Protein AF-A0A1G2E8I3-F1 (afdb_monomer_lite)

InterPro domains:
  IPR011257 DNA glycosylase [SSF48150] (8-96)
  IPR023170 Helix-hairpin-helix, base-excision DNA repair, C-terminal [G3DSA:1.10.1670.10] (43-93)

Organism: NCBI:txid1801668

Sequence (102 aa):
MLKSHDSGSLAERRERLLELKGIGPETADSIMLYALDKPVFVIDEYTRRLVKKRSLAKNLSYAFLQKLFERNLKKDFRRYQDFHALIVINGKNKTKLSKWKE

Structure (mmCIF, N/CA/C/O backbone):
data_AF-A0A1G2E8I3-F1
#
_entry.id   AF-A0A1G2E8I3-F1
#
loop_
_atom_site.group_PDB
_atom_site.id
_atom_site.type_symbol
_atom_site.label_atom_id
_atom_site.label_alt_id
_atom_site.label_comp_id
_atom_site.label_asym_id
_atom_site.label_entity_id
_atom_site.label_seq_id
_atom_site.pdbx_PDB_ins_code
_atom_site.Cartn_x
_atom_site.Cartn_y
_atom_site.Cartn_z
_atom_site.occupancy
_atom_site.B_iso_or_equiv
_atom_site.auth_seq_id
_atom_site.auth_comp_id
_atom_site.auth_asym_id
_atom_site.auth_atom_id
_atom_site.pdbx_PDB_model_num
ATOM 1 N N . MET A 1 1 ? -19.913 -12.493 17.825 1.00 37.81 1 MET A N 1
ATOM 2 C CA . MET A 1 1 ? -18.654 -12.438 18.596 1.00 37.81 1 MET A CA 1
ATOM 3 C C . MET A 1 1 ? -17.840 -11.258 18.061 1.00 37.81 1 MET A C 1
ATOM 5 O O . MET A 1 1 ? -17.543 -11.250 16.877 1.00 37.81 1 MET A O 1
ATOM 9 N N . LEU A 1 2 ? -17.673 -10.217 18.890 1.00 44.97 2 LEU A N 1
ATOM 10 C CA . LEU A 1 2 ? -16.914 -8.962 18.699 1.00 44.97 2 LEU A CA 1
ATOM 11 C C . LEU A 1 2 ? -17.003 -8.254 17.326 1.00 44.97 2 LEU A C 1
ATOM 13 O O . LEU A 1 2 ? -16.050 -8.232 16.559 1.00 44.97 2 LEU A O 1
ATOM 17 N N . LYS A 1 3 ? -18.114 -7.550 17.069 1.00 43.94 3 LYS A N 1
ATOM 18 C CA . LYS A 1 3 ? -18.055 -6.313 16.270 1.00 43.94 3 LYS A CA 1
ATOM 19 C C . LYS A 1 3 ? -17.929 -5.153 17.253 1.00 43.94 3 LYS A C 1
ATOM 21 O O . LYS A 1 3 ? -18.923 -4.518 17.590 1.00 43.94 3 LYS A O 1
ATOM 26 N N . SER A 1 4 ? -16.733 -4.948 17.800 1.00 48.88 4 SER A N 1
ATOM 27 C CA . SER A 1 4 ? -16.450 -3.717 18.530 1.00 48.88 4 SER A CA 1
ATOM 28 C C . SER A 1 4 ? -16.593 -2.548 17.559 1.00 48.88 4 SER A C 1
ATOM 30 O O . SER A 1 4 ? -16.063 -2.538 16.447 1.00 48.88 4 SER A O 1
ATOM 32 N N . HIS A 1 5 ? -17.407 -1.599 17.993 1.00 51.44 5 HIS A N 1
ATOM 33 C CA . HIS A 1 5 ? -17.857 -0.411 17.295 1.00 51.44 5 HIS A CA 1
ATOM 34 C C . HIS A 1 5 ? -16.710 0.606 17.190 1.00 51.44 5 HIS A C 1
ATOM 36 O O . HIS A 1 5 ? -16.798 1.701 17.727 1.00 51.44 5 HIS A O 1
ATOM 42 N N . ASP A 1 6 ? -15.595 0.258 16.547 1.00 58.81 6 ASP A N 1
ATOM 43 C CA . ASP A 1 6 ? -14.586 1.268 16.234 1.00 58.81 6 ASP A CA 1
ATOM 44 C C . ASP A 1 6 ? -15.205 2.177 15.163 1.00 58.81 6 ASP A C 1
ATOM 46 O O . ASP A 1 6 ? -15.428 1.738 14.038 1.00 58.81 6 ASP A O 1
ATOM 50 N N . SER A 1 7 ? -15.614 3.387 15.538 1.00 63.00 7 SER A N 1
ATOM 51 C CA . SER A 1 7 ? -16.304 4.376 14.696 1.00 63.00 7 SER A CA 1
ATOM 52 C C . SER A 1 7 ? -15.339 5.300 13.949 1.00 63.00 7 SER A C 1
ATOM 54 O O . SER A 1 7 ? -15.787 6.180 13.218 1.00 63.00 7 SER A O 1
ATOM 56 N N . GLY A 1 8 ? -14.027 5.091 14.103 1.00 71.69 8 GLY A N 1
ATOM 57 C CA . GLY A 1 8 ? -13.006 5.914 13.465 1.00 71.69 8 GLY A CA 1
ATOM 58 C C . GLY A 1 8 ? -13.084 5.879 11.938 1.00 71.69 8 GLY A C 1
ATOM 59 O O . GLY A 1 8 ? -13.340 4.831 11.317 1.00 71.69 8 GLY A O 1
ATOM 60 N N . SER A 1 9 ? -12.827 7.036 11.338 1.00 89.88 9 SER A N 1
ATOM 61 C CA . SER A 1 9 ? -12.567 7.216 9.917 1.00 89.88 9 SER A CA 1
ATOM 62 C C . SER A 1 9 ? -11.412 6.327 9.447 1.00 89.88 9 SER A C 1
ATOM 64 O O . SER A 1 9 ? -10.616 5.789 10.220 1.00 89.88 9 SER A O 1
ATOM 66 N N . LEU A 1 10 ? -11.309 6.161 8.130 1.00 88.81 10 LEU A N 1
ATOM 67 C CA . LEU A 1 10 ? -10.244 5.367 7.523 1.00 88.81 10 LEU A CA 1
ATOM 68 C C . LEU A 1 10 ? -8.843 5.925 7.847 1.00 88.81 10 LEU A C 1
ATOM 70 O O . LEU A 1 10 ? -7.908 5.146 8.008 1.00 88.81 10 LEU A O 1
ATOM 74 N N . ALA A 1 11 ? -8.716 7.249 7.980 1.00 92.12 11 ALA A N 1
ATOM 75 C CA . ALA A 1 11 ? -7.464 7.912 8.331 1.00 92.12 11 ALA A CA 1
ATOM 76 C C . ALA A 1 11 ? -7.063 7.643 9.789 1.00 92.12 11 ALA A C 1
ATOM 78 O O . ALA A 1 11 ? -5.944 7.201 10.027 1.00 92.12 11 ALA A O 1
ATOM 79 N N . GLU A 1 12 ? -7.991 7.803 10.736 1.00 94.56 12 GLU A N 1
ATOM 80 C CA . GLU A 1 12 ? -7.724 7.588 12.169 1.00 94.56 12 GLU A CA 1
ATOM 81 C C . GLU A 1 12 ? -7.296 6.145 12.461 1.00 94.56 12 GLU A C 1
ATOM 83 O O . GLU 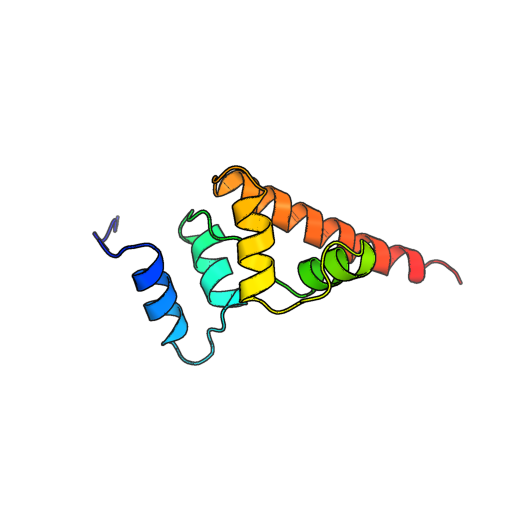A 1 12 ? -6.388 5.899 13.249 1.00 94.56 12 GLU A O 1
ATOM 88 N N . ARG A 1 13 ? -7.903 5.160 11.787 1.00 94.25 13 ARG A N 1
ATOM 89 C CA . ARG A 1 13 ? -7.493 3.751 11.931 1.00 94.25 13 ARG A CA 1
ATOM 90 C C . ARG A 1 13 ? -6.071 3.515 11.452 1.00 94.25 13 ARG A C 1
ATOM 92 O O . ARG A 1 13 ? -5.316 2.793 12.095 1.00 94.25 13 ARG A O 1
ATOM 99 N N . ARG A 1 14 ? -5.716 4.112 10.314 1.00 95.88 14 ARG A N 1
ATOM 100 C CA . ARG A 1 14 ? -4.373 4.004 9.749 1.00 95.88 14 ARG A CA 1
ATOM 101 C C . ARG A 1 14 ? -3.344 4.674 10.655 1.00 95.88 14 ARG A C 1
ATOM 103 O O . ARG A 1 14 ? -2.268 4.122 10.844 1.00 95.88 14 ARG A O 1
ATOM 110 N N . GLU A 1 15 ? -3.676 5.832 11.210 1.00 96.62 15 GLU A N 1
ATOM 111 C CA . GLU A 1 15 ? -2.820 6.559 12.148 1.00 96.62 15 GLU A CA 1
ATOM 112 C C . GLU A 1 15 ? -2.544 5.732 13.407 1.00 96.62 15 GLU A C 1
ATOM 114 O O . GLU A 1 15 ? -1.383 5.473 13.708 1.00 96.62 15 GLU A O 1
ATOM 119 N N . ARG A 1 16 ? -3.584 5.162 14.030 1.00 96.06 16 ARG A N 1
ATOM 120 C CA . ARG A 1 16 ? -3.427 4.243 15.173 1.00 96.06 16 ARG A CA 1
ATOM 121 C C . ARG A 1 16 ? -2.537 3.040 14.860 1.00 96.06 16 ARG A C 1
ATOM 123 O O . ARG A 1 16 ? -1.769 2.609 15.710 1.00 96.06 16 ARG A O 1
ATOM 130 N N . LEU A 1 17 ? -2.633 2.476 13.651 1.00 97.25 17 LEU A N 1
ATOM 131 C CA . LEU A 1 17 ? -1.741 1.388 13.233 1.00 97.25 17 LEU A CA 1
ATOM 132 C C . LEU A 1 17 ? -0.286 1.861 13.137 1.00 97.25 17 LEU A C 1
ATOM 134 O O . LEU A 1 17 ? 0.610 1.124 13.530 1.00 97.25 17 LEU A O 1
ATOM 138 N N . LEU A 1 18 ? -0.047 3.070 12.628 1.00 97.56 18 LEU A N 1
ATOM 139 C CA . LEU A 1 18 ? 1.293 3.640 12.465 1.00 97.56 18 LEU A CA 1
ATOM 140 C C . LEU A 1 18 ? 1.946 4.080 13.780 1.00 97.56 18 LEU A C 1
ATOM 142 O O . LEU A 1 18 ? 3.170 4.163 13.843 1.00 97.56 18 LEU A O 1
ATOM 146 N N . GLU A 1 19 ? 1.161 4.339 14.824 1.00 97.69 19 GLU A N 1
ATOM 147 C CA . GLU A 1 19 ? 1.673 4.609 16.174 1.00 97.69 19 GLU A CA 1
ATOM 148 C C . GLU A 1 19 ? 2.300 3.363 16.824 1.00 97.69 19 GLU A C 1
ATOM 150 O O . GLU A 1 19 ? 3.119 3.473 17.741 1.0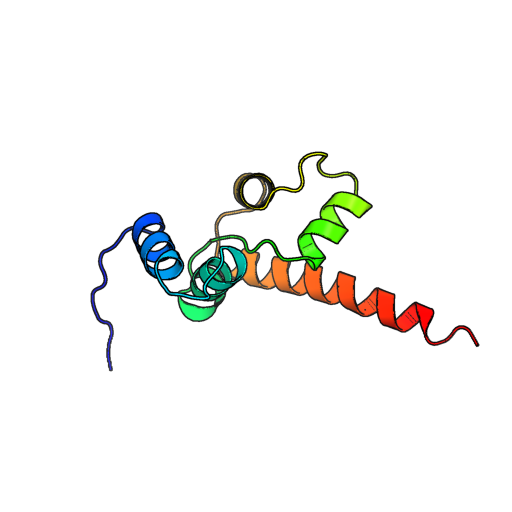0 97.69 19 GLU A O 1
ATOM 155 N N . LEU A 1 20 ? 1.959 2.160 16.349 1.00 97.62 20 LEU A N 1
ATOM 156 C CA . LEU A 1 20 ? 2.496 0.915 16.887 1.00 97.62 20 LEU A CA 1
ATOM 157 C C . LEU A 1 20 ? 3.949 0.701 16.442 1.00 97.62 20 LEU A C 1
ATOM 159 O O . LEU A 1 20 ? 4.275 0.660 15.253 1.00 97.62 20 LEU A O 1
ATOM 163 N N . LYS A 1 21 ? 4.838 0.481 17.418 1.00 97.31 21 LYS A N 1
ATOM 164 C CA . LYS A 1 21 ? 6.262 0.222 17.169 1.00 97.31 21 LYS A CA 1
ATOM 165 C C . LYS A 1 21 ? 6.442 -0.963 16.213 1.00 97.31 21 LYS A C 1
ATOM 167 O O . LYS A 1 21 ? 6.041 -2.083 16.513 1.00 97.31 21 LYS A O 1
ATOM 172 N N . GLY A 1 22 ? 7.117 -0.712 15.092 1.00 96.12 22 GLY A N 1
ATOM 173 C CA . GLY A 1 22 ? 7.413 -1.725 14.073 1.00 96.12 22 GLY A CA 1
ATOM 174 C C . GLY A 1 22 ? 6.382 -1.821 12.943 1.00 96.12 22 GLY A C 1
ATOM 175 O O . GLY A 1 22 ? 6.600 -2.591 12.010 1.00 96.12 22 GLY A O 1
ATOM 176 N N . ILE A 1 23 ? 5.303 -1.031 12.970 1.00 97.94 23 ILE A N 1
ATOM 177 C CA . ILE A 1 23 ? 4.333 -0.961 11.873 1.00 97.94 23 ILE A CA 1
ATOM 178 C C . ILE A 1 23 ? 4.648 0.239 10.978 1.00 97.94 23 ILE A C 1
ATOM 180 O O . ILE A 1 23 ? 4.441 1.394 11.337 1.00 97.94 23 ILE A O 1
ATOM 184 N N . GLY A 1 24 ? 5.148 -0.047 9.776 1.00 97.75 24 GLY A N 1
ATOM 185 C CA . GLY A 1 24 ? 5.311 0.952 8.722 1.00 97.75 24 GLY A CA 1
ATOM 186 C C . GLY A 1 24 ? 4.063 1.099 7.836 1.00 97.75 24 GLY A C 1
ATOM 187 O O . GLY A 1 24 ? 3.126 0.306 7.950 1.00 97.75 24 GLY A O 1
ATOM 188 N N . PRO A 1 25 ? 4.070 2.058 6.888 1.00 97.81 25 PRO A N 1
ATOM 189 C CA . PRO A 1 25 ? 2.979 2.282 5.932 1.00 97.81 25 PRO A CA 1
ATOM 190 C C . PRO A 1 25 ? 2.509 1.025 5.196 1.00 97.81 25 PRO A C 1
ATOM 192 O O . PRO A 1 25 ? 1.310 0.802 5.085 1.00 97.81 25 PRO A O 1
ATOM 195 N N . GLU A 1 26 ? 3.443 0.189 4.740 1.00 98.25 26 GLU A N 1
ATOM 196 C CA . GLU A 1 26 ? 3.129 -1.045 4.010 1.00 98.25 26 GLU A CA 1
ATOM 197 C C . GLU A 1 26 ? 2.359 -2.043 4.883 1.00 98.25 26 GLU A C 1
ATOM 199 O O . GLU A 1 26 ? 1.327 -2.569 4.465 1.00 98.25 26 GLU A O 1
ATOM 204 N N . THR A 1 27 ? 2.817 -2.262 6.118 1.00 98.25 27 THR A N 1
ATOM 205 C CA . THR A 1 27 ? 2.158 -3.163 7.070 1.00 98.25 27 THR A CA 1
ATOM 206 C C . THR A 1 27 ? 0.801 -2.614 7.503 1.00 98.25 27 THR A C 1
ATOM 208 O O . THR A 1 27 ? -0.180 -3.356 7.499 1.00 98.25 27 THR A O 1
ATOM 211 N N . ALA A 1 28 ? 0.719 -1.319 7.829 1.00 98.31 28 ALA A N 1
ATOM 212 C CA . ALA A 1 28 ? -0.534 -0.669 8.208 1.00 98.31 28 ALA A CA 1
ATOM 213 C C . ALA A 1 28 ? -1.584 -0.810 7.099 1.00 98.31 28 ALA A C 1
ATOM 215 O O . ALA A 1 28 ? -2.707 -1.248 7.346 1.00 98.31 28 ALA A O 1
ATOM 216 N N . ASP A 1 29 ? -1.202 -0.519 5.858 1.00 98.25 29 ASP A N 1
ATOM 217 C CA . ASP A 1 29 ? -2.127 -0.575 4.732 1.00 98.25 29 ASP A CA 1
ATOM 218 C C . ASP A 1 29 ? -2.454 -2.021 4.331 1.00 98.25 29 ASP A C 1
ATOM 220 O O . ASP A 1 29 ? -3.569 -2.289 3.890 1.00 98.25 29 ASP A O 1
ATOM 224 N N . SER A 1 30 ? -1.547 -2.977 4.566 1.00 98.31 30 SER A N 1
ATOM 225 C CA . SER A 1 30 ? -1.836 -4.410 4.407 1.00 98.31 30 SER A CA 1
ATOM 226 C C . SER A 1 30 ? -2.900 -4.888 5.394 1.00 98.31 30 SER A C 1
ATOM 228 O O . SER A 1 30 ? -3.819 -5.603 4.999 1.00 98.31 30 SER A O 1
ATOM 230 N N . ILE A 1 31 ? -2.829 -4.462 6.659 1.00 98.12 31 ILE A N 1
ATOM 231 C CA . ILE A 1 31 ? -3.866 -4.752 7.662 1.00 98.12 31 ILE A CA 1
ATOM 232 C C . ILE A 1 31 ? -5.194 -4.117 7.234 1.00 98.12 31 ILE A C 1
ATOM 234 O O . ILE A 1 31 ? -6.225 -4.790 7.218 1.00 98.12 31 ILE A O 1
ATOM 238 N N . MET A 1 32 ? -5.171 -2.844 6.832 1.00 97.75 32 MET A N 1
ATOM 239 C CA . MET A 1 32 ? -6.365 -2.134 6.366 1.00 97.75 32 MET A CA 1
ATOM 240 C C . MET A 1 32 ? -7.024 -2.845 5.177 1.00 97.75 32 MET A C 1
ATOM 242 O O . MET A 1 32 ? -8.243 -3.013 5.171 1.00 97.75 32 MET A O 1
ATOM 246 N N . LEU A 1 33 ? -6.231 -3.284 4.198 1.00 98.12 33 LEU A N 1
ATOM 247 C CA . LEU A 1 33 ? -6.728 -3.909 2.977 1.00 98.12 33 LEU A CA 1
ATOM 248 C C . LEU A 1 33 ? -7.201 -5.351 3.184 1.00 98.12 33 LEU A C 1
ATOM 250 O O . LEU A 1 33 ? -8.271 -5.707 2.697 1.00 98.12 33 LEU A O 1
ATOM 254 N N . TYR A 1 34 ? -6.412 -6.189 3.861 1.00 98.06 34 TYR A N 1
ATOM 255 C CA . TYR A 1 34 ? -6.671 -7.633 3.938 1.00 98.06 34 TYR A CA 1
ATOM 256 C C . TYR A 1 34 ? -7.427 -8.066 5.191 1.00 98.06 34 TYR A C 1
ATOM 258 O O . TYR A 1 34 ? -8.182 -9.029 5.124 1.00 98.06 34 TYR A O 1
ATOM 266 N N . ALA A 1 35 ? -7.227 -7.395 6.328 1.00 97.06 35 ALA A N 1
ATOM 267 C CA . ALA A 1 35 ? -7.884 -7.773 7.580 1.00 97.06 35 ALA A CA 1
ATOM 268 C C . ALA A 1 35 ? -9.155 -6.955 7.849 1.00 97.06 35 ALA A C 1
ATOM 270 O O . ALA A 1 35 ? -10.074 -7.451 8.497 1.00 97.06 35 ALA A O 1
ATOM 271 N N . LEU A 1 36 ? -9.209 -5.703 7.377 1.00 95.94 36 LEU A N 1
ATOM 272 C CA . LEU A 1 36 ? -10.308 -4.770 7.666 1.00 95.94 36 LEU A CA 1
ATOM 273 C C . LEU A 1 36 ? -11.183 -4.431 6.448 1.00 95.94 36 LEU A C 1
ATOM 275 O O . LEU A 1 36 ? -12.074 -3.580 6.567 1.00 95.94 36 LEU A O 1
ATOM 279 N N . ASP A 1 37 ? -10.925 -5.062 5.297 1.00 97.19 37 ASP A N 1
ATOM 280 C CA . ASP A 1 37 ? -11.647 -4.868 4.032 1.00 97.19 37 ASP A CA 1
ATOM 281 C C . ASP A 1 37 ? -11.811 -3.385 3.645 1.00 97.19 37 ASP A C 1
ATOM 283 O O . ASP A 1 37 ? -12.855 -2.936 3.157 1.00 97.19 37 ASP A O 1
ATOM 287 N N . LYS A 1 38 ? -10.783 -2.569 3.904 1.00 97.06 38 LYS A N 1
ATOM 288 C CA . LYS A 1 38 ? -10.775 -1.149 3.545 1.00 97.06 38 LYS A CA 1
ATOM 289 C C . LYS A 1 38 ? -10.110 -0.951 2.184 1.00 97.06 38 LYS A C 1
ATOM 291 O O . LYS A 1 38 ? -9.065 -1.539 1.924 1.00 97.06 38 LYS A O 1
ATOM 296 N N . PRO A 1 39 ? -10.666 -0.093 1.309 1.00 96.75 39 PRO A N 1
ATOM 297 C CA . PRO A 1 39 ? -10.107 0.160 -0.015 1.00 96.75 39 PRO A CA 1
ATOM 298 C C . PRO A 1 39 ? -8.903 1.110 0.082 1.00 96.75 39 PRO A C 1
ATOM 300 O O . PRO A 1 39 ? -8.995 2.271 -0.316 1.00 96.75 39 PRO A O 1
ATOM 303 N N . VAL A 1 40 ? -7.801 0.608 0.642 1.00 97.56 40 VAL A N 1
ATOM 304 C CA . VAL A 1 40 ? -6.488 1.264 0.720 1.00 97.56 40 VAL A CA 1
ATOM 305 C C . VAL A 1 40 ? -5.514 0.460 -0.125 1.00 97.56 40 VAL A C 1
ATOM 307 O O . VAL A 1 40 ? -5.402 -0.751 0.053 1.00 97.56 40 VAL A O 1
ATOM 310 N N . PHE A 1 41 ? -4.838 1.099 -1.075 1.00 98.31 41 PHE A N 1
ATOM 311 C CA . PHE A 1 41 ? -3.920 0.383 -1.955 1.00 98.31 41 PHE A CA 1
ATOM 312 C C . PHE A 1 41 ? -2.540 0.235 -1.300 1.00 98.31 41 PHE A C 1
ATOM 314 O O . PHE A 1 41 ? -1.930 1.224 -0.887 1.00 98.31 41 PHE A O 1
ATOM 321 N N . VAL A 1 42 ? -2.041 -1.000 -1.216 1.00 98.44 42 VAL A N 1
ATOM 322 C CA . VAL A 1 42 ? -0.734 -1.323 -0.623 1.00 98.44 42 VAL A CA 1
ATOM 323 C C . VAL A 1 42 ? 0.376 -1.088 -1.645 1.00 98.44 42 VAL A C 1
ATOM 325 O O . VAL A 1 42 ? 0.273 -1.530 -2.789 1.00 98.44 42 VAL A O 1
ATOM 328 N N . ILE A 1 43 ? 1.452 -0.409 -1.231 1.00 98.50 43 ILE A N 1
ATOM 329 C CA . ILE A 1 43 ? 2.645 -0.193 -2.063 1.00 98.50 43 ILE A CA 1
ATOM 330 C C . ILE A 1 43 ? 3.837 -0.949 -1.483 1.00 98.50 43 ILE A C 1
ATOM 332 O O . ILE A 1 43 ? 4.575 -0.428 -0.646 1.00 98.50 43 ILE A O 1
ATOM 336 N N . ASP A 1 44 ? 4.060 -2.148 -2.002 1.00 97.75 44 ASP A N 1
ATOM 337 C CA . ASP A 1 44 ? 5.231 -2.966 -1.703 1.00 97.75 44 ASP A CA 1
ATOM 338 C C . ASP A 1 44 ? 6.350 -2.789 -2.752 1.00 97.75 44 ASP A C 1
ATOM 340 O O . ASP A 1 44 ? 6.256 -2.033 -3.732 1.00 97.75 44 ASP A O 1
ATOM 344 N N . GLU A 1 45 ? 7.445 -3.521 -2.568 1.00 97.25 45 GLU A N 1
ATOM 345 C CA . GLU A 1 45 ? 8.579 -3.489 -3.493 1.00 97.25 45 GLU A CA 1
ATOM 346 C C . GLU A 1 45 ? 8.238 -4.091 -4.871 1.00 97.25 45 GLU A C 1
ATOM 348 O O . GLU A 1 45 ? 8.830 -3.724 -5.890 1.00 97.25 45 GLU A O 1
ATOM 353 N N . TYR A 1 46 ? 7.278 -5.020 -4.971 1.00 97.38 46 TYR A N 1
ATOM 354 C CA . TYR A 1 46 ? 6.825 -5.526 -6.276 1.00 97.38 46 TYR A CA 1
ATOM 355 C C . TYR A 1 46 ? 6.078 -4.448 -7.067 1.00 97.38 46 TYR A C 1
ATOM 357 O O . TYR A 1 46 ? 6.308 -4.293 -8.271 1.00 97.38 46 TYR A O 1
ATOM 365 N N . THR A 1 47 ? 5.268 -3.648 -6.384 1.00 97.88 47 THR A N 1
ATOM 366 C CA . THR A 1 47 ? 4.540 -2.511 -6.944 1.00 97.88 47 THR A CA 1
ATOM 367 C C . THR A 1 47 ? 5.500 -1.431 -7.433 1.00 97.88 47 THR A C 1
ATOM 369 O O . THR A 1 47 ? 5.400 -0.995 -8.584 1.00 97.88 47 THR A O 1
ATOM 372 N N . ARG A 1 48 ? 6.506 -1.061 -6.627 1.00 97.88 48 ARG A N 1
ATOM 373 C CA . ARG A 1 48 ? 7.550 -0.100 -7.042 1.00 97.88 48 ARG A CA 1
ATOM 374 C C . ARG A 1 48 ? 8.310 -0.575 -8.274 1.00 97.88 48 ARG A C 1
ATOM 376 O O . ARG A 1 48 ? 8.486 0.188 -9.227 1.00 97.88 48 ARG A O 1
ATOM 383 N N . ARG A 1 49 ? 8.712 -1.850 -8.299 1.00 96.50 49 ARG A N 1
ATOM 384 C CA . ARG A 1 49 ? 9.393 -2.458 -9.454 1.00 96.50 49 ARG A CA 1
ATOM 385 C C . ARG A 1 49 ? 8.525 -2.453 -10.703 1.00 96.50 49 ARG A C 1
ATOM 387 O O . ARG A 1 49 ? 9.041 -2.159 -11.781 1.00 96.50 49 ARG A O 1
ATOM 394 N N . LEU A 1 50 ? 7.229 -2.747 -10.583 1.00 96.75 50 LEU A N 1
ATOM 395 C CA . LEU A 1 50 ? 6.298 -2.683 -11.710 1.00 96.75 50 LEU A CA 1
ATOM 396 C C . LEU A 1 50 ? 6.224 -1.267 -12.288 1.00 96.75 50 LEU A C 1
ATOM 398 O O . LEU A 1 50 ? 6.401 -1.103 -13.496 1.00 96.75 50 LEU A O 1
ATOM 402 N N . VAL A 1 51 ? 6.006 -0.265 -11.432 1.00 97.69 51 VAL A N 1
ATOM 403 C CA . VAL A 1 51 ? 5.899 1.145 -11.834 1.00 97.69 51 VAL A CA 1
ATOM 404 C C . VAL A 1 51 ? 7.169 1.614 -12.531 1.00 97.69 51 VAL A C 1
ATOM 406 O O . VAL A 1 51 ? 7.088 2.169 -13.627 1.00 97.69 51 VAL A O 1
ATOM 409 N N . LYS A 1 52 ? 8.339 1.321 -11.948 1.00 96.75 52 LYS A N 1
ATOM 410 C CA . LYS A 1 52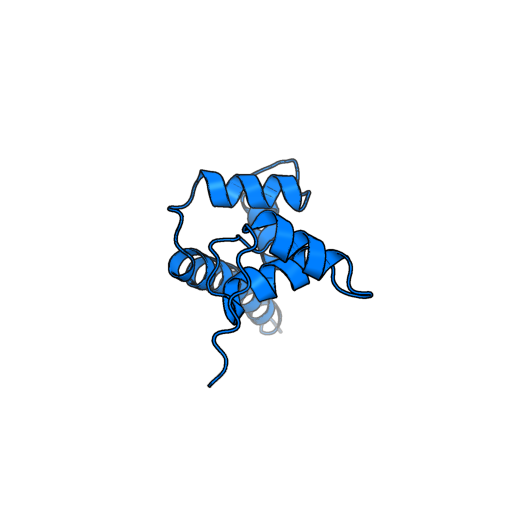 ? 9.642 1.651 -12.537 1.00 96.75 52 LYS A CA 1
ATOM 411 C C . LYS A 1 52 ? 9.840 0.962 -13.887 1.00 96.75 52 LYS A C 1
ATOM 413 O O . LYS A 1 52 ? 10.209 1.608 -14.858 1.00 96.75 52 LYS A O 1
ATOM 418 N N . LYS A 1 53 ? 9.561 -0.343 -13.970 1.00 94.94 53 LYS A N 1
ATOM 419 C CA . LYS A 1 53 ? 9.743 -1.140 -15.195 1.00 94.94 53 LYS A CA 1
ATOM 420 C C . LYS A 1 53 ? 8.853 -0.678 -16.346 1.00 94.94 53 LYS A C 1
ATOM 422 O O . LYS A 1 53 ? 9.232 -0.812 -17.504 1.00 94.94 53 LYS A O 1
ATOM 427 N N . ARG A 1 54 ? 7.644 -0.222 -16.034 1.00 96.06 54 ARG A N 1
ATOM 428 C CA . ARG A 1 54 ? 6.664 0.238 -17.022 1.00 96.06 54 ARG A CA 1
ATOM 429 C C . ARG A 1 54 ? 6.717 1.751 -17.242 1.00 96.06 54 ARG A C 1
ATOM 431 O O . ARG A 1 54 ? 5.885 2.260 -17.979 1.00 96.06 54 ARG A O 1
ATOM 438 N N . SER A 1 55 ? 7.667 2.450 -16.616 1.00 96.50 55 SER A N 1
ATOM 439 C CA . SER A 1 55 ? 7.814 3.908 -16.688 1.00 96.50 55 SER A CA 1
ATOM 440 C C . SER A 1 55 ? 6.521 4.669 -16.355 1.00 96.50 55 SER A C 1
ATOM 442 O O . SER A 1 55 ? 6.260 5.722 -16.927 1.00 96.50 55 SER A O 1
ATOM 444 N N . LEU A 1 56 ? 5.705 4.146 -15.427 1.00 96.25 56 LEU A N 1
ATOM 445 C CA . LEU A 1 56 ? 4.391 4.731 -15.105 1.00 96.25 56 LEU A CA 1
ATOM 446 C C . LEU A 1 56 ? 4.506 6.000 -14.252 1.00 96.25 56 LEU A C 1
ATOM 448 O O . LEU A 1 56 ? 3.604 6.830 -14.250 1.00 96.25 56 LEU A O 1
ATOM 452 N N . ALA A 1 57 ? 5.604 6.148 -13.511 1.00 97.31 57 ALA A N 1
ATOM 453 C CA . ALA A 1 57 ? 5.895 7.341 -12.733 1.00 97.31 57 ALA A CA 1
ATOM 454 C C . ALA A 1 57 ? 7.396 7.495 -12.481 1.00 97.31 57 ALA A C 1
ATOM 456 O O . ALA A 1 57 ? 8.124 6.510 -12.357 1.00 97.31 57 ALA A O 1
ATOM 457 N N . LYS A 1 58 ? 7.838 8.750 -12.347 1.00 96.31 58 LYS A N 1
ATOM 458 C CA . LYS A 1 58 ? 9.202 9.092 -11.908 1.00 96.31 58 LYS A CA 1
ATOM 459 C C . LYS A 1 58 ? 9.329 9.108 -10.383 1.00 96.31 58 LYS A C 1
ATOM 461 O O . LYS A 1 58 ? 10.340 8.671 -9.847 1.00 96.31 58 LYS A O 1
ATOM 466 N N . ASN A 1 59 ? 8.305 9.604 -9.685 1.00 97.75 59 ASN A N 1
ATOM 467 C CA . ASN A 1 59 ? 8.262 9.591 -8.228 1.00 97.75 59 ASN A CA 1
ATOM 468 C C . ASN A 1 59 ? 7.829 8.202 -7.745 1.00 97.75 59 ASN A C 1
ATOM 470 O O . ASN A 1 59 ? 6.751 7.729 -8.096 1.00 97.75 59 ASN A O 1
ATOM 474 N N . LEU A 1 60 ? 8.680 7.560 -6.946 1.00 97.00 60 LEU A N 1
ATOM 475 C CA . LEU A 1 60 ? 8.441 6.223 -6.412 1.00 97.00 60 LEU A CA 1
ATOM 476 C C . LEU A 1 60 ? 8.158 6.234 -4.909 1.00 97.00 60 LEU A C 1
ATOM 478 O O . LEU A 1 60 ? 8.250 5.179 -4.296 1.00 97.00 60 LEU A O 1
ATOM 482 N N . SER A 1 61 ? 7.854 7.380 -4.290 1.00 97.88 61 SER A N 1
ATOM 483 C CA . SER A 1 61 ? 7.514 7.430 -2.864 1.00 97.88 61 SER A CA 1
ATOM 484 C C . SER A 1 61 ? 6.211 6.677 -2.575 1.00 97.88 61 SER A C 1
ATOM 486 O O . SER A 1 61 ? 5.326 6.587 -3.426 1.00 97.88 61 SER A O 1
ATOM 488 N N . TYR A 1 62 ? 6.082 6.139 -1.357 1.00 98.19 62 TYR A N 1
ATOM 489 C CA . TYR A 1 62 ? 4.910 5.347 -0.965 1.00 98.19 62 TYR A CA 1
ATOM 490 C C . TYR A 1 62 ? 3.608 6.139 -1.160 1.00 98.19 62 TYR A C 1
ATOM 492 O O . TYR A 1 62 ? 2.708 5.709 -1.877 1.00 98.19 62 TYR A O 1
ATOM 500 N N . ALA A 1 63 ? 3.551 7.342 -0.580 1.00 97.19 63 ALA A N 1
ATOM 501 C CA . ALA A 1 63 ? 2.368 8.196 -0.610 1.00 97.19 63 ALA A CA 1
ATOM 502 C C . ALA A 1 63 ? 1.990 8.642 -2.031 1.00 97.19 63 ALA A C 1
ATOM 504 O O . ALA A 1 63 ? 0.807 8.745 -2.352 1.00 97.19 63 ALA A O 1
ATOM 505 N N . PHE A 1 64 ? 2.979 8.906 -2.892 1.00 98.44 64 PHE A N 1
ATOM 506 C CA . PHE A 1 64 ? 2.713 9.263 -4.283 1.00 98.44 64 PHE A CA 1
ATOM 507 C C . PHE A 1 64 ? 2.111 8.081 -5.048 1.00 98.44 64 PHE A C 1
ATOM 509 O O . PHE A 1 64 ? 1.083 8.236 -5.706 1.00 98.44 64 PHE A O 1
ATOM 516 N N . LEU A 1 65 ? 2.724 6.899 -4.940 1.00 98.50 65 LEU A N 1
ATOM 517 C CA . LEU A 1 65 ? 2.261 5.713 -5.654 1.00 98.50 65 LEU A CA 1
ATOM 518 C C . LEU A 1 65 ? 0.890 5.250 -5.160 1.00 98.50 65 LEU A C 1
ATOM 520 O O . LEU A 1 65 ? 0.036 4.950 -5.986 1.00 98.50 65 LEU A O 1
ATOM 524 N N . GLN A 1 66 ? 0.631 5.269 -3.853 1.00 98.19 66 GLN A N 1
ATOM 525 C CA . GLN A 1 66 ? -0.688 4.929 -3.312 1.00 98.19 66 GLN A CA 1
ATOM 526 C C . GLN A 1 66 ? -1.778 5.810 -3.929 1.00 98.19 66 GLN A C 1
ATOM 528 O O . GLN A 1 66 ? -2.742 5.299 -4.495 1.00 98.19 66 GLN A O 1
ATOM 533 N N . LYS A 1 67 ? -1.570 7.135 -3.937 1.00 97.81 67 LYS A N 1
ATOM 534 C CA . LYS A 1 67 ? -2.493 8.072 -4.594 1.00 97.81 67 LYS A CA 1
ATOM 535 C C . LYS A 1 67 ? -2.619 7.809 -6.094 1.00 97.81 67 LYS A C 1
ATOM 537 O O . LYS A 1 67 ? -3.708 7.966 -6.635 1.00 97.81 67 LYS A O 1
AT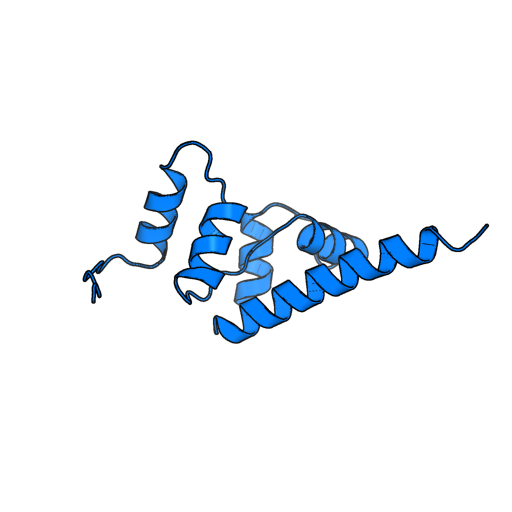OM 542 N N . LEU A 1 68 ? -1.534 7.435 -6.776 1.00 98.12 68 LEU A N 1
ATOM 543 C CA . LEU A 1 68 ? -1.567 7.093 -8.199 1.00 98.12 68 LEU A CA 1
ATOM 544 C C . LEU A 1 68 ? -2.503 5.906 -8.460 1.00 98.12 68 LEU A C 1
ATOM 546 O O . LEU A 1 68 ? -3.366 6.012 -9.326 1.00 98.12 68 LEU A O 1
ATOM 550 N N . PHE A 1 69 ? -2.379 4.807 -7.715 1.00 98.06 69 PHE A N 1
ATOM 551 C CA . PHE A 1 69 ? -3.253 3.644 -7.897 1.00 98.06 69 PHE A CA 1
ATOM 552 C C . PHE A 1 69 ? -4.696 3.944 -7.475 1.00 98.06 69 PHE A C 1
ATOM 554 O O . PHE A 1 69 ? -5.614 3.700 -8.253 1.00 98.06 69 PHE A O 1
ATOM 561 N N . GLU A 1 70 ? -4.913 4.554 -6.308 1.00 97.38 70 GLU A N 1
ATOM 562 C CA . GLU A 1 70 ? -6.266 4.831 -5.800 1.00 97.38 70 GLU A CA 1
ATOM 563 C C . GLU A 1 70 ? -7.054 5.844 -6.640 1.00 97.38 70 GLU A C 1
ATOM 565 O O . GLU A 1 70 ? -8.281 5.793 -6.662 1.00 97.38 70 GLU A O 1
ATOM 570 N N . ARG A 1 71 ? -6.377 6.760 -7.347 1.00 97.38 71 ARG A N 1
ATOM 571 C CA . ARG A 1 71 ? -7.032 7.693 -8.280 1.00 97.38 71 ARG A CA 1
ATOM 572 C C . ARG A 1 71 ? -7.421 7.049 -9.608 1.00 97.38 71 ARG A C 1
ATOM 574 O O . ARG A 1 71 ? -8.325 7.556 -10.262 1.00 97.38 71 ARG A O 1
ATOM 581 N N . ASN A 1 72 ? -6.719 5.998 -10.030 1.00 97.00 72 ASN A N 1
ATOM 582 C CA . ASN A 1 72 ? -6.894 5.384 -11.351 1.00 97.00 72 ASN A CA 1
ATOM 583 C C . ASN A 1 72 ? -7.651 4.047 -11.308 1.00 97.00 72 ASN A C 1
ATOM 585 O O . ASN A 1 72 ? -7.995 3.505 -12.356 1.00 97.00 72 ASN A O 1
ATOM 589 N N . LEU A 1 73 ? -7.924 3.508 -10.119 1.00 95.88 73 LEU A N 1
ATOM 590 C CA . LEU A 1 73 ? -8.689 2.281 -9.924 1.00 95.88 73 LEU A CA 1
ATOM 591 C C . LEU A 1 73 ? -10.051 2.589 -9.291 1.00 95.88 73 LEU A C 1
ATOM 593 O O . LEU A 1 73 ? -10.194 3.502 -8.482 1.00 95.88 73 LEU A O 1
ATOM 597 N N . LYS A 1 74 ? -11.071 1.791 -9.629 1.00 96.25 74 LYS A N 1
ATOM 598 C CA . LYS A 1 74 ? -12.377 1.880 -8.963 1.00 96.25 74 LYS A CA 1
ATOM 599 C C . LYS A 1 74 ? -12.219 1.496 -7.489 1.00 96.25 74 LYS A C 1
ATOM 601 O O . LYS A 1 74 ? -11.709 0.417 -7.194 1.00 96.25 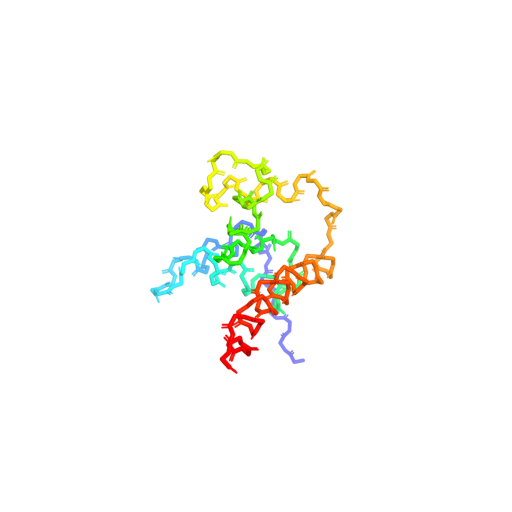74 LYS A O 1
ATOM 606 N N . LYS A 1 75 ? -12.703 2.357 -6.591 1.00 95.94 75 LYS A N 1
ATOM 607 C CA . LYS A 1 75 ? -12.577 2.197 -5.137 1.00 95.94 75 LYS A CA 1
ATOM 608 C C . LYS A 1 75 ? -13.391 1.002 -4.629 1.00 95.94 75 LYS A C 1
ATOM 610 O O . LYS A 1 75 ? -14.597 1.103 -4.427 1.00 95.94 75 LYS A O 1
ATOM 615 N N . ASP A 1 76 ? -12.714 -0.125 -4.455 1.00 97.56 76 ASP A N 1
ATOM 616 C CA . ASP A 1 76 ? -13.272 -1.401 -4.008 1.00 97.56 76 ASP A CA 1
ATOM 617 C C . ASP A 1 76 ? -12.131 -2.252 -3.439 1.00 97.56 76 ASP A C 1
ATOM 619 O O . ASP A 1 76 ? -11.134 -2.495 -4.122 1.00 97.56 76 ASP A O 1
ATOM 623 N N . PHE A 1 77 ? -12.266 -2.693 -2.188 1.00 97.62 77 PHE A N 1
ATOM 624 C CA . PHE A 1 77 ? -11.204 -3.428 -1.506 1.00 97.62 77 PHE A CA 1
ATOM 625 C C . PHE A 1 77 ? -10.889 -4.760 -2.201 1.00 97.62 77 PHE A C 1
ATOM 627 O O . PHE A 1 77 ? -9.717 -5.110 -2.305 1.00 97.62 77 PHE A O 1
ATOM 634 N N . ARG A 1 78 ? -11.886 -5.458 -2.770 1.00 98.31 78 ARG A N 1
ATOM 635 C CA . ARG A 1 78 ? -11.664 -6.734 -3.475 1.00 98.31 78 ARG A CA 1
ATOM 636 C C . ARG A 1 78 ? -10.814 -6.527 -4.719 1.00 98.31 78 ARG A C 1
ATOM 638 O O . ARG A 1 78 ? -9.852 -7.247 -4.946 1.00 98.31 78 ARG A O 1
ATOM 645 N N . ARG A 1 79 ? -11.101 -5.464 -5.477 1.00 98.12 79 ARG A N 1
ATOM 646 C CA . ARG A 1 79 ? -10.296 -5.088 -6.650 1.00 98.12 79 ARG A CA 1
ATOM 647 C C . ARG A 1 79 ? -8.864 -4.745 -6.266 1.00 98.12 79 ARG A C 1
ATOM 649 O O . ARG A 1 79 ? -7.944 -5.063 -7.011 1.00 98.12 79 ARG A O 1
ATOM 656 N N . TYR A 1 80 ? -8.669 -4.085 -5.128 1.00 98.56 80 TYR A N 1
ATOM 657 C CA . TYR A 1 80 ? -7.332 -3.742 -4.650 1.00 98.56 80 TYR A CA 1
ATOM 658 C C . TYR A 1 80 ? -6.563 -4.990 -4.203 1.00 98.56 80 TYR A C 1
ATOM 660 O O . TYR A 1 80 ? -5.395 -5.122 -4.565 1.00 98.56 80 TYR A O 1
ATOM 668 N N . GLN A 1 81 ? -7.219 -5.922 -3.502 1.00 98.62 81 GLN A N 1
ATOM 669 C CA . GLN A 1 81 ? -6.655 -7.229 -3.145 1.00 98.62 81 GLN A CA 1
ATOM 670 C C . GLN A 1 81 ? -6.241 -8.014 -4.401 1.00 98.62 81 GLN A C 1
ATOM 672 O O . GLN A 1 81 ? -5.079 -8.406 -4.523 1.00 98.62 81 GLN A O 1
ATOM 677 N N . ASP A 1 82 ? -7.149 -8.166 -5.372 1.00 98.38 82 ASP A N 1
ATOM 678 C CA . ASP A 1 82 ? -6.894 -8.889 -6.624 1.00 98.38 82 ASP A CA 1
ATOM 679 C C . ASP A 1 82 ? -5.742 -8.261 -7.412 1.00 98.38 82 ASP A C 1
ATOM 681 O O . ASP A 1 82 ? -4.813 -8.942 -7.854 1.00 98.38 82 ASP A O 1
ATOM 685 N N . PHE A 1 83 ? -5.766 -6.937 -7.573 1.00 98.12 83 PHE A N 1
ATOM 686 C CA . PHE A 1 83 ? -4.756 -6.240 -8.353 1.00 98.12 83 PHE A CA 1
ATOM 687 C C . PHE A 1 83 ? -3.380 -6.305 -7.682 1.00 98.12 83 PHE A C 1
ATOM 689 O O . PHE A 1 83 ? -2.393 -6.611 -8.352 1.00 98.12 83 PHE A O 1
ATOM 696 N N . HIS A 1 84 ? -3.303 -6.109 -6.362 1.00 98.31 84 HIS A N 1
ATOM 697 C CA . HIS A 1 84 ? -2.061 -6.291 -5.610 1.00 98.31 84 HIS A CA 1
ATOM 698 C C . HIS A 1 84 ? -1.522 -7.725 -5.749 1.00 98.31 84 HIS A C 1
ATOM 700 O O . HIS A 1 84 ? -0.338 -7.917 -6.039 1.00 98.31 84 HIS A O 1
ATOM 706 N N . ALA A 1 85 ? -2.382 -8.743 -5.635 1.00 97.81 85 ALA A N 1
ATOM 707 C CA . ALA A 1 85 ? -1.989 -10.138 -5.834 1.00 97.81 85 ALA A CA 1
ATOM 708 C C . ALA A 1 85 ? -1.403 -10.381 -7.238 1.00 97.81 85 ALA A C 1
ATOM 710 O O . ALA A 1 85 ? -0.345 -11.005 -7.369 1.00 97.81 85 ALA A O 1
ATOM 711 N N . LEU A 1 86 ? -2.020 -9.828 -8.289 1.00 97.75 86 LEU A N 1
ATOM 712 C CA . LEU A 1 86 ? -1.515 -9.925 -9.663 1.00 97.75 86 LEU A CA 1
ATOM 713 C C . LEU A 1 86 ? -0.135 -9.272 -9.833 1.00 97.75 86 LEU A C 1
ATOM 715 O O . LEU A 1 86 ? 0.729 -9.833 -10.517 1.00 97.75 86 LEU A O 1
ATOM 719 N N . ILE A 1 87 ? 0.109 -8.121 -9.197 1.00 97.25 87 ILE A N 1
ATOM 720 C CA . ILE A 1 87 ? 1.421 -7.453 -9.205 1.00 97.25 87 ILE A CA 1
ATOM 721 C C . ILE A 1 87 ? 2.488 -8.367 -8.593 1.00 97.25 87 ILE A C 1
ATOM 723 O O . ILE A 1 87 ? 3.538 -8.584 -9.212 1.00 97.25 87 ILE A O 1
ATOM 727 N N . VAL A 1 88 ? 2.206 -8.939 -7.417 1.00 96.94 88 VAL A N 1
ATOM 728 C CA . VAL A 1 88 ? 3.115 -9.849 -6.704 1.00 96.94 88 VAL A CA 1
ATOM 729 C C . VAL A 1 88 ? 3.406 -11.101 -7.537 1.00 96.94 88 VAL A C 1
ATOM 731 O O . VAL A 1 88 ? 4.571 -11.479 -7.690 1.00 96.94 88 VAL A O 1
ATOM 734 N N . ILE A 1 89 ? 2.383 -11.725 -8.133 1.00 95.94 89 ILE A N 1
ATOM 735 C CA . ILE A 1 89 ? 2.534 -12.911 -8.994 1.00 95.94 89 ILE A CA 1
ATOM 736 C C . ILE A 1 89 ? 3.409 -12.591 -10.214 1.00 95.94 89 ILE A C 1
ATOM 738 O O . ILE A 1 89 ? 4.381 -13.301 -10.487 1.00 95.94 89 ILE A O 1
ATOM 742 N N . ASN A 1 90 ? 3.127 -11.490 -10.921 1.00 92.88 90 ASN A N 1
ATOM 743 C CA . ASN A 1 90 ? 3.939 -11.053 -12.063 1.00 92.88 90 ASN A CA 1
ATOM 744 C C . ASN A 1 90 ? 5.392 -10.741 -11.657 1.00 92.88 90 ASN A C 1
ATOM 746 O O . ASN A 1 90 ? 6.313 -10.974 -12.444 1.00 92.88 90 ASN A O 1
ATOM 750 N N . GLY A 1 91 ? 5.606 -10.227 -10.444 1.00 91.75 91 GLY A N 1
ATOM 751 C CA . GLY A 1 91 ? 6.932 -9.987 -9.885 1.00 91.75 91 GLY A CA 1
ATOM 752 C C . GLY A 1 91 ? 7.712 -11.274 -9.605 1.00 91.75 91 GLY A C 1
ATOM 753 O O . GLY A 1 91 ? 8.866 -11.387 -10.013 1.00 91.75 91 GLY A O 1
ATOM 754 N N . LYS A 1 92 ? 7.075 -12.262 -8.964 1.00 88.81 92 LYS A N 1
ATOM 755 C CA . LYS A 1 92 ? 7.697 -13.542 -8.579 1.00 88.81 92 LYS A CA 1
ATOM 756 C C . LYS A 1 92 ? 7.976 -14.471 -9.763 1.00 88.81 92 LYS A C 1
ATOM 758 O O . LYS A 1 92 ? 9.021 -15.120 -9.795 1.00 88.81 92 LYS A O 1
ATOM 763 N N . ASN A 1 93 ? 7.084 -14.527 -10.756 1.00 74.88 93 ASN A N 1
ATOM 764 C CA . ASN A 1 93 ? 7.229 -15.444 -11.895 1.00 74.88 93 ASN A CA 1
ATOM 765 C C . ASN A 1 93 ? 8.480 -15.162 -12.744 1.00 74.88 93 ASN A C 1
ATOM 767 O O . ASN A 1 93 ? 9.046 -16.077 -13.338 1.00 74.88 93 ASN A O 1
ATOM 771 N N . LYS A 1 94 ? 8.977 -13.920 -12.758 1.00 63.50 94 LYS A N 1
ATOM 772 C CA . LYS A 1 94 ? 10.184 -13.558 -13.522 1.00 63.50 94 LYS A CA 1
ATOM 773 C C . LYS A 1 94 ? 11.477 -14.036 -12.870 1.00 63.50 94 LYS A C 1
ATOM 775 O O . LYS A 1 94 ? 12.428 -14.325 -13.585 1.00 63.50 94 LYS A O 1
ATOM 780 N N . THR A 1 95 ? 11.503 -14.182 -11.547 1.00 56.75 95 THR A N 1
ATOM 781 C CA . THR A 1 95 ? 12.667 -14.709 -10.818 1.00 56.75 95 THR A CA 1
ATOM 782 C C . THR A 1 95 ? 12.872 -16.205 -11.062 1.00 56.75 95 THR A C 1
ATOM 784 O O . THR A 1 95 ? 13.985 -16.701 -10.919 1.00 56.75 95 THR A O 1
ATOM 787 N N . LYS A 1 96 ? 11.822 -16.943 -11.454 1.00 51.66 96 LYS A N 1
ATOM 788 C CA . LYS A 1 96 ? 11.956 -18.362 -11.8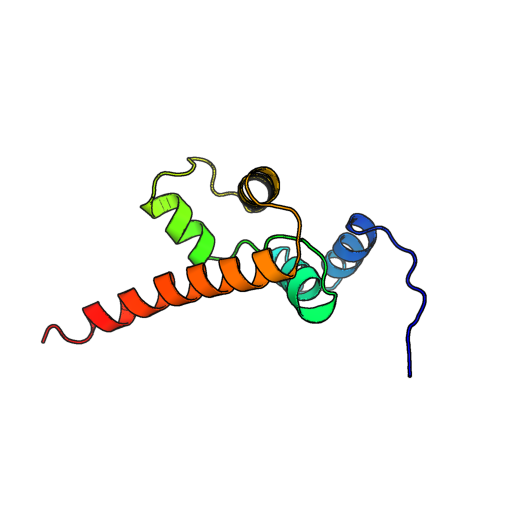04 1.00 51.66 96 LYS A CA 1
ATOM 789 C C . LYS A 1 96 ? 12.588 -18.555 -13.184 1.00 51.66 96 LYS A C 1
ATOM 791 O O . LYS A 1 96 ? 13.467 -19.392 -13.298 1.00 51.66 96 LYS A O 1
ATOM 796 N N . LEU A 1 97 ? 12.236 -17.758 -14.199 1.00 51.22 97 LEU A N 1
ATOM 797 C CA . LEU A 1 97 ? 12.790 -17.926 -15.557 1.00 51.22 97 LEU A CA 1
ATOM 798 C C . LEU A 1 97 ? 14.312 -17.712 -15.648 1.00 51.22 97 LEU A C 1
ATOM 800 O O . LEU A 1 97 ? 14.949 -18.269 -16.534 1.00 51.22 97 LEU A O 1
ATOM 804 N N . SER A 1 98 ? 14.906 -16.923 -14.748 1.00 47.84 98 SER A N 1
ATOM 805 C CA . SER A 1 98 ? 16.359 -16.713 -14.714 1.00 47.84 98 SER A CA 1
ATOM 806 C C . SER A 1 98 ? 17.139 -17.862 -14.066 1.00 47.84 98 SER A C 1
ATOM 808 O O . SER A 1 98 ? 18.358 -17.854 -14.143 1.00 47.84 98 SER A O 1
ATOM 810 N N . LYS A 1 99 ? 16.464 -18.821 -13.413 1.00 47.72 99 LYS A N 1
ATOM 811 C CA . LYS A 1 99 ? 17.093 -19.967 -12.729 1.00 47.72 99 LYS A CA 1
ATOM 812 C C . LYS A 1 99 ? 17.123 -21.263 -13.558 1.00 47.72 99 LYS A C 1
ATOM 814 O O . LYS A 1 99 ? 17.600 -22.265 -13.054 1.00 47.72 99 LYS A O 1
ATOM 819 N N . TRP A 1 100 ? 16.614 -21.251 -14.792 1.00 46.56 100 TRP A N 1
ATOM 820 C CA . TRP A 1 100 ? 16.558 -22.422 -15.690 1.00 46.56 100 TRP A CA 1
ATOM 821 C C . TRP A 1 100 ? 17.266 -22.157 -17.031 1.00 46.56 100 TRP A C 1
ATOM 823 O O . TRP A 1 100 ? 16.812 -22.603 -18.080 1.00 46.56 100 TRP A O 1
ATOM 833 N N . LYS A 1 101 ? 18.331 -21.348 -17.010 1.00 43.38 101 LYS A N 1
ATOM 834 C CA . LYS A 1 101 ? 19.182 -21.055 -18.176 1.00 43.38 101 LYS A CA 1
ATOM 835 C C . LYS A 1 101 ? 20.631 -21.529 -17.971 1.00 43.38 101 LYS A C 1
ATOM 837 O O . LYS A 1 101 ? 21.553 -20.866 -18.433 1.00 43.38 101 LYS A O 1
ATOM 842 N N . GLU A 1 102 ? 20.802 -22.656 -17.290 1.00 41.50 102 GLU A N 1
ATOM 843 C CA . GLU A 1 102 ? 22.045 -23.442 -17.289 1.00 41.50 102 GLU A CA 1
ATOM 844 C C . GLU A 1 102 ? 21.781 -24.778 -17.977 1.00 41.50 102 GLU A C 1
ATOM 846 O O . GLU A 1 102 ? 20.726 -25.384 -17.670 1.00 41.50 102 GLU A O 1
#

Foldseek 3Di:
DDPPCPVDDPVVQLVVQCVDPPRDNQNSQCCCLPVVQFQFAHDDPLNLVVCVVVVVDPDSDRVVSRCVDCVVDDRGSVVRVVVVVVSVVVSVVVVVVVVPPD

Radius of gyration: 15.77 Å; chains: 1; bounding box: 41×33×37 Å

Secondary structure (DSSP, 8-state):
---------HHHHHHHHHTSTT--HHHHHHIIIIIS--------HHHHHHHHHTT--S---HHHHHHHHHHHS-S-HHHHHHHHHHHHHHHHHHHHHTTS--

pLDDT: mean 89.06, std 17.52, range [37.81, 98.62]